Protein AF-A0A3A5KV18-F1 (afdb_monomer_lite)

InterPro domains:
  IPR009506 YjiS-like domain [PF06568] (30-63)

Foldseek 3Di:
DPPVVVVVVVVVVVVVVVVVVVVVVVVVVVVVVVVVVLVVVLVVLVPDDQVVCVVVPHGPVLSPDPCNVVVPD

Secondary structure (DSSP, 8-state):
--HHHHHHHHHHHHHHHHHHHHHHHHHHHHHHHHHHHHHHHHHHHHHS-HHHHHHTT--HHHHHSSSGGGS--

Structure (mmCIF, N/CA/C/O backbone):
data_AF-A0A3A5KV18-F1
#
_entry.id   AF-A0A3A5KV18-F1
#
loop_
_atom_site.group_PDB
_atom_site.id
_atom_site.type_symbol
_atom_site.label_atom_id
_atom_site.label_alt_id
_atom_site.label_comp_id
_atom_site.label_asym_id
_atom_site.label_entity_id
_atom_site.label_seq_id
_atom_site.pdbx_PDB_ins_code
_atom_site.Cartn_x
_atom_site.Cartn_y
_atom_site.Cartn_z
_atom_site.occupancy
_atom_site.B_iso_or_equiv
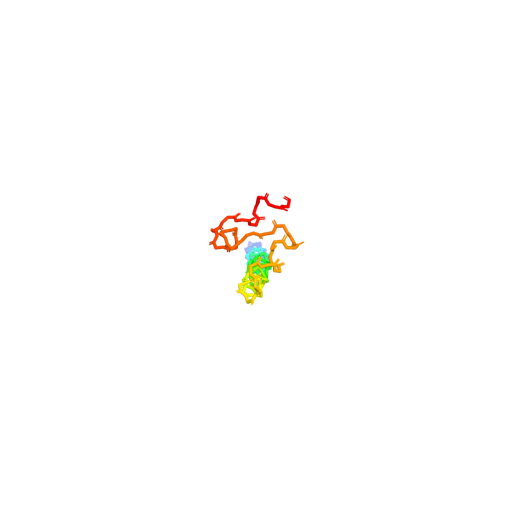_atom_site.auth_seq_id
_atom_site.auth_comp_id
_atom_site.auth_asym_id
_atom_site.auth_atom_id
_atom_site.pdbx_PDB_model_num
ATOM 1 N N . MET A 1 1 ? 25.641 2.758 -40.999 1.00 54.22 1 MET A N 1
ATOM 2 C CA . MET A 1 1 ? 25.770 2.862 -39.523 1.00 54.22 1 MET A CA 1
ATOM 3 C C . MET A 1 1 ? 24.435 3.100 -38.783 1.00 54.22 1 MET A C 1
ATOM 5 O O . MET A 1 1 ? 24.461 3.360 -37.591 1.00 54.22 1 MET A O 1
ATOM 9 N N . ALA A 1 2 ? 23.258 2.947 -39.414 1.00 59.78 2 ALA A N 1
ATOM 10 C CA . ALA A 1 2 ? 21.962 3.251 -38.777 1.00 59.78 2 ALA A CA 1
ATOM 11 C C . ALA A 1 2 ? 21.400 2.146 -37.849 1.00 59.78 2 ALA A C 1
ATOM 13 O O . ALA A 1 2 ? 20.535 2.419 -37.021 1.00 59.78 2 ALA A O 1
ATOM 14 N N . PHE A 1 3 ? 21.895 0.907 -37.958 1.00 55.69 3 PHE A N 1
ATOM 15 C CA . PHE A 1 3 ? 21.346 -0.248 -37.233 1.00 55.69 3 PHE A CA 1
ATOM 16 C C . PHE A 1 3 ? 21.585 -0.190 -35.710 1.00 55.69 3 PHE A C 1
ATOM 18 O O . PHE A 1 3 ? 20.694 -0.526 -34.936 1.00 55.69 3 PHE A O 1
ATOM 25 N N . ALA A 1 4 ? 22.736 0.317 -35.251 1.00 64.19 4 ALA A N 1
ATOM 26 C CA . ALA A 1 4 ? 23.090 0.347 -33.824 1.00 64.19 4 ALA A CA 1
ATOM 27 C C . ALA A 1 4 ? 22.183 1.269 -32.976 1.00 64.19 4 ALA A C 1
ATOM 29 O O . ALA A 1 4 ? 21.885 0.962 -31.822 1.00 64.19 4 ALA A O 1
ATOM 30 N N . GLY A 1 5 ? 21.694 2.372 -33.554 1.00 75.56 5 GLY A N 1
ATOM 31 C CA . GLY A 1 5 ? 20.846 3.338 -32.846 1.00 75.56 5 GLY A CA 1
ATOM 32 C C . GLY A 1 5 ? 19.427 2.832 -32.576 1.00 75.56 5 GLY A C 1
ATOM 33 O O . GLY A 1 5 ? 18.848 3.149 -31.538 1.00 75.56 5 GLY A O 1
ATOM 34 N N . ALA A 1 6 ? 18.867 2.012 -33.470 1.00 81.88 6 ALA A N 1
ATOM 35 C CA . ALA A 1 6 ? 17.531 1.442 -33.292 1.00 81.88 6 ALA A CA 1
ATOM 36 C C . ALA A 1 6 ? 17.503 0.413 -32.150 1.00 81.88 6 ALA A C 1
ATOM 38 O O . ALA A 1 6 ? 16.628 0.475 -31.289 1.00 81.88 6 ALA A O 1
ATOM 39 N N . HIS A 1 7 ? 18.505 -0.469 -32.084 1.00 85.12 7 HIS A N 1
ATOM 40 C CA . HIS A 1 7 ? 18.629 -1.442 -30.996 1.00 85.12 7 HIS A CA 1
ATOM 41 C C . HIS A 1 7 ? 18.838 -0.768 -29.638 1.00 85.12 7 HIS A C 1
ATOM 43 O O . HIS A 1 7 ? 18.185 -1.146 -28.671 1.00 85.12 7 HIS A O 1
ATOM 49 N N . HIS A 1 8 ? 19.668 0.277 -29.563 1.00 90.94 8 HIS A N 1
ATOM 50 C CA . HIS A 1 8 ? 19.860 1.027 -28.321 1.00 90.94 8 HIS A CA 1
ATOM 51 C C . HIS A 1 8 ? 18.554 1.668 -27.819 1.00 90.94 8 HIS A C 1
ATOM 53 O O . HIS A 1 8 ? 18.221 1.555 -26.642 1.00 90.94 8 HIS A O 1
ATOM 59 N N . ARG A 1 9 ? 17.761 2.267 -28.717 1.00 91.00 9 ARG A N 1
ATOM 60 C CA . ARG A 1 9 ? 16.456 2.859 -28.371 1.00 91.00 9 ARG A CA 1
ATOM 61 C C . ARG A 1 9 ? 15.450 1.817 -27.887 1.00 91.00 9 ARG A C 1
ATOM 63 O O . ARG A 1 9 ? 14.719 2.090 -26.940 1.00 91.00 9 ARG A O 1
ATOM 70 N N . LEU A 1 10 ? 15.426 0.636 -28.508 1.00 91.56 10 LEU A N 1
ATOM 71 C CA . LEU A 1 10 ? 14.573 -0.471 -28.073 1.00 91.56 10 LEU A CA 1
ATOM 72 C C . LEU A 1 10 ? 14.986 -0.989 -26.693 1.00 91.56 10 LEU A C 1
ATOM 74 O O . LEU A 1 10 ? 14.122 -1.179 -25.846 1.00 91.56 10 LEU A O 1
ATOM 78 N N . LEU A 1 11 ? 16.288 -1.149 -26.437 1.00 93.19 11 LEU A N 1
ATOM 79 C CA . LEU A 1 11 ? 16.788 -1.556 -25.121 1.00 93.19 11 LEU A CA 1
ATOM 80 C C . LEU A 1 11 ? 16.397 -0.547 -24.038 1.00 93.19 11 LEU A C 1
ATOM 82 O O . LEU A 1 11 ? 15.869 -0.942 -23.003 1.00 93.19 11 LEU A O 1
ATOM 86 N N . VAL A 1 12 ? 16.579 0.751 -24.294 1.00 94.19 12 VAL A N 1
ATOM 87 C CA . VAL A 1 12 ? 16.166 1.808 -23.359 1.00 94.19 12 VAL A CA 1
ATOM 88 C C . VAL A 1 12 ? 14.655 1.782 -23.127 1.00 94.19 12 VAL A C 1
ATOM 90 O O . VAL A 1 12 ? 14.217 1.840 -21.982 1.00 94.19 12 VAL A O 1
ATOM 93 N N . ALA A 1 13 ? 13.849 1.643 -24.183 1.00 95.19 13 ALA A N 1
ATOM 94 C CA . ALA A 1 13 ? 12.395 1.568 -24.056 1.00 95.19 13 ALA A CA 1
ATOM 95 C C . ALA A 1 13 ? 11.950 0.350 -23.230 1.00 95.19 13 ALA A C 1
ATOM 97 O O . ALA A 1 13 ? 11.110 0.490 -22.345 1.00 95.19 13 ALA A O 1
ATOM 98 N N . VAL A 1 14 ? 12.543 -0.824 -23.466 1.00 96.56 14 VAL A N 1
ATOM 99 C CA . VAL A 1 14 ? 12.256 -2.040 -22.692 1.00 96.56 14 VAL A CA 1
ATOM 100 C C . VAL A 1 14 ? 12.630 -1.846 -21.225 1.00 96.56 14 VAL A C 1
ATOM 102 O O . VAL A 1 14 ? 11.814 -2.131 -20.354 1.00 96.56 14 VAL A O 1
ATOM 105 N N . VAL A 1 15 ? 13.819 -1.309 -20.936 1.00 97.19 15 VAL A N 1
ATOM 106 C CA . VAL A 1 15 ? 14.256 -1.041 -19.557 1.00 97.19 15 VAL A CA 1
ATOM 107 C C . VAL A 1 15 ? 13.317 -0.058 -18.858 1.00 97.19 15 VAL A C 1
ATOM 109 O O . VAL A 1 15 ? 12.937 -0.296 -17.714 1.00 97.19 15 VAL A O 1
ATOM 112 N N . LEU A 1 16 ? 12.886 1.007 -19.541 1.00 97.56 16 LEU A N 1
ATOM 113 C CA . LEU A 1 16 ? 11.933 1.970 -18.984 1.00 97.56 16 LEU A CA 1
ATOM 114 C C . LEU A 1 16 ? 10.579 1.327 -18.684 1.00 97.56 16 LEU A C 1
ATOM 116 O O . LEU A 1 16 ? 10.037 1.536 -17.602 1.00 97.56 16 LEU A O 1
ATOM 120 N N . VAL A 1 17 ? 10.047 0.517 -19.601 1.00 97.81 17 VAL A N 1
ATOM 121 C CA . VAL A 1 17 ? 8.782 -0.199 -19.381 1.00 97.81 17 VAL A CA 1
ATOM 122 C C . VAL A 1 17 ? 8.903 -1.140 -18.185 1.00 97.81 17 VAL A C 1
ATOM 124 O O . VAL A 1 17 ? 8.050 -1.110 -17.302 1.00 97.81 17 VAL A O 1
ATOM 127 N N . VAL A 1 18 ? 9.981 -1.922 -18.107 1.00 97.62 18 VAL A N 1
ATOM 128 C CA . VAL A 1 18 ? 10.231 -2.827 -16.976 1.00 97.62 18 VAL A CA 1
ATOM 129 C C . VAL A 1 18 ? 10.332 -2.049 -15.662 1.00 97.62 18 VAL A C 1
ATOM 131 O O . VAL A 1 18 ? 9.720 -2.452 -14.676 1.00 97.62 18 VAL A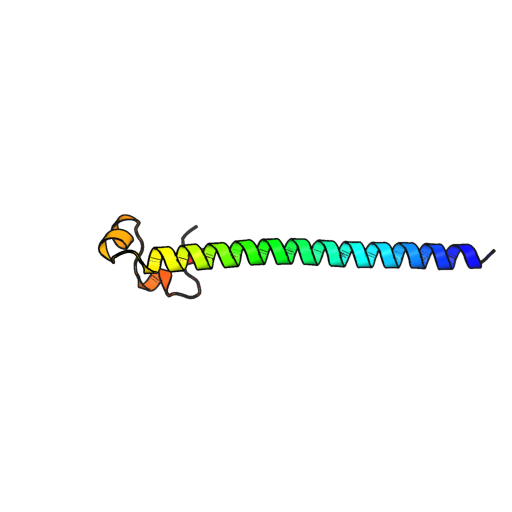 O 1
ATOM 134 N N . ALA A 1 19 ? 11.033 -0.913 -15.641 1.00 97.38 19 ALA A N 1
ATOM 135 C CA . ALA A 1 19 ? 11.162 -0.077 -14.448 1.00 97.38 19 ALA A CA 1
ATOM 136 C C . ALA A 1 19 ? 9.815 0.511 -13.993 1.00 97.38 19 ALA A C 1
ATOM 138 O O . ALA A 1 19 ? 9.507 0.490 -12.801 1.00 97.38 19 ALA A O 1
ATOM 139 N N . ILE A 1 20 ? 8.988 0.988 -14.929 1.00 98.00 20 ILE A N 1
A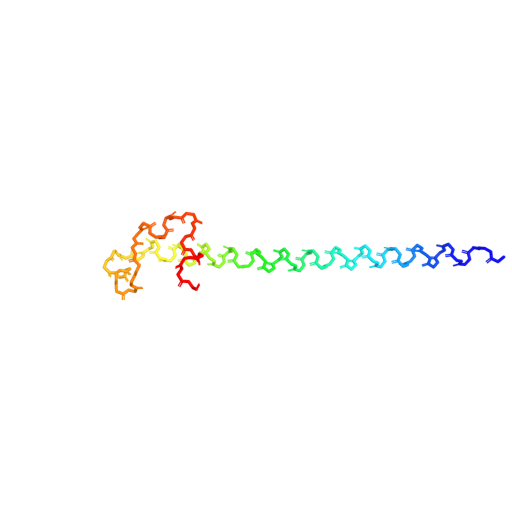TOM 140 C CA . ILE A 1 20 ? 7.645 1.510 -14.633 1.00 98.00 20 ILE A CA 1
ATOM 141 C C . ILE A 1 20 ? 6.753 0.403 -14.065 1.00 98.00 20 ILE A C 1
ATOM 143 O O . ILE A 1 20 ? 6.078 0.615 -13.057 1.00 98.00 20 ILE A O 1
ATOM 147 N N . VAL A 1 21 ? 6.771 -0.784 -14.676 1.00 97.62 21 VAL A N 1
ATOM 148 C CA . VAL A 1 21 ? 5.994 -1.936 -14.199 1.00 97.62 21 VAL A CA 1
ATOM 149 C C . VAL A 1 21 ? 6.459 -2.357 -12.806 1.00 97.62 21 VAL A C 1
ATOM 151 O O . VAL A 1 21 ? 5.625 -2.542 -11.923 1.00 97.62 21 VAL A O 1
ATOM 154 N N . ALA A 1 22 ? 7.770 -2.444 -12.571 1.00 96.69 22 ALA A N 1
ATOM 155 C CA . ALA A 1 22 ? 8.318 -2.783 -11.261 1.00 96.69 22 ALA A CA 1
ATOM 156 C C . ALA A 1 22 ? 7.892 -1.771 -10.185 1.00 96.69 22 ALA A C 1
ATOM 158 O O . ALA A 1 22 ? 7.444 -2.167 -9.110 1.00 96.69 22 ALA A O 1
ATOM 159 N N . LEU A 1 23 ? 7.955 -0.470 -10.486 1.00 95.94 23 LEU A N 1
ATOM 160 C CA . LEU A 1 23 ? 7.498 0.572 -9.568 1.00 95.94 23 LEU A CA 1
ATOM 161 C C . LEU A 1 23 ? 5.999 0.448 -9.271 1.00 95.94 23 LEU A C 1
ATOM 163 O O . LEU A 1 23 ? 5.594 0.535 -8.113 1.00 95.94 23 LEU A O 1
ATOM 167 N N . ALA A 1 24 ? 5.177 0.213 -10.296 1.00 94.88 24 ALA A N 1
ATOM 168 C CA . ALA A 1 24 ? 3.739 0.034 -10.128 1.00 94.88 24 ALA A CA 1
ATOM 169 C C . ALA A 1 24 ? 3.413 -1.174 -9.238 1.00 94.88 24 ALA A C 1
ATOM 171 O O . ALA A 1 24 ? 2.552 -1.068 -8.366 1.00 94.88 24 ALA A O 1
ATOM 172 N N . VAL A 1 25 ? 4.133 -2.289 -9.407 1.00 94.88 25 VAL A N 1
ATOM 173 C CA . VAL A 1 25 ? 3.991 -3.483 -8.561 1.00 94.88 25 VAL A CA 1
ATOM 174 C C . VAL A 1 25 ? 4.357 -3.174 -7.112 1.00 94.88 25 VAL A C 1
ATOM 176 O O . VAL A 1 25 ? 3.569 -3.480 -6.225 1.00 94.88 25 VAL A O 1
ATOM 179 N N . ILE A 1 26 ? 5.490 -2.511 -6.862 1.00 93.56 26 ILE A N 1
ATOM 180 C CA . ILE A 1 26 ? 5.912 -2.146 -5.498 1.00 93.56 26 ILE A CA 1
ATOM 181 C C . ILE A 1 26 ? 4.871 -1.237 -4.831 1.00 93.56 26 ILE A C 1
ATOM 183 O O . ILE A 1 26 ? 4.504 -1.448 -3.678 1.00 93.56 26 ILE A O 1
ATOM 187 N N . VAL A 1 27 ? 4.363 -0.229 -5.543 1.00 91.06 27 VAL A N 1
ATOM 188 C CA . VAL A 1 27 ? 3.339 0.678 -5.001 1.00 91.06 27 VAL A CA 1
ATOM 189 C C . VAL A 1 27 ? 2.027 -0.062 -4.726 1.00 91.06 27 VAL A C 1
ATOM 191 O O . VAL A 1 27 ? 1.385 0.189 -3.703 1.00 91.06 27 VAL A O 1
ATOM 194 N N . ALA A 1 28 ? 1.620 -0.970 -5.615 1.00 90.00 28 ALA A N 1
ATOM 195 C CA . ALA A 1 28 ? 0.416 -1.775 -5.437 1.00 90.00 28 ALA A CA 1
ATOM 196 C C . ALA A 1 28 ? 0.534 -2.721 -4.235 1.00 90.00 28 ALA A C 1
ATOM 198 O O . ALA A 1 28 ? -0.400 -2.800 -3.441 1.00 90.00 28 ALA A O 1
ATOM 199 N N . ASP A 1 29 ? 1.686 -3.368 -4.068 1.00 92.75 29 ASP A N 1
ATOM 200 C CA . ASP A 1 29 ? 1.982 -4.264 -2.952 1.00 92.75 29 ASP A CA 1
ATOM 201 C C . ASP A 1 29 ? 1.900 -3.531 -1.607 1.00 92.75 29 ASP A C 1
ATOM 203 O O . ASP A 1 29 ? 1.120 -3.910 -0.738 1.00 92.75 29 ASP A O 1
ATOM 207 N N . ARG A 1 30 ? 2.554 -2.368 -1.484 1.00 87.19 30 ARG A N 1
ATOM 208 C CA . ARG A 1 30 ? 2.475 -1.530 -0.272 1.00 87.19 30 ARG A CA 1
ATOM 209 C C . ARG A 1 30 ? 1.049 -1.099 0.066 1.00 87.19 30 ARG A C 1
ATOM 211 O O . ARG A 1 30 ? 0.659 -1.068 1.233 1.00 87.19 30 ARG A O 1
ATOM 218 N N . ARG A 1 31 ? 0.251 -0.752 -0.949 1.00 85.81 31 ARG A N 1
ATOM 219 C CA . ARG A 1 31 ? -1.165 -0.404 -0.753 1.00 85.81 31 ARG A CA 1
ATOM 220 C C . ARG A 1 31 ? -1.993 -1.614 -0.332 1.00 85.81 31 ARG A C 1
ATOM 222 O O . ARG A 1 31 ? -2.898 -1.461 0.488 1.00 85.81 31 ARG A O 1
ATOM 229 N N . LEU A 1 32 ? -1.694 -2.789 -0.879 1.00 87.69 32 LEU A N 1
ATOM 230 C CA . LEU A 1 32 ? -2.365 -4.033 -0.532 1.00 87.69 32 LEU A CA 1
ATOM 231 C C . LEU A 1 32 ? -2.038 -4.457 0.901 1.00 87.69 32 LEU A C 1
ATOM 233 O O . LEU A 1 32 ? -2.960 -4.786 1.642 1.00 87.69 32 LEU A O 1
ATOM 237 N N . GLU A 1 33 ? -0.772 -4.395 1.314 1.00 89.38 33 GLU A N 1
ATOM 238 C CA . GLU A 1 33 ? -0.342 -4.665 2.690 1.00 89.38 33 GLU A CA 1
ATOM 239 C C . GLU A 1 33 ? -1.074 -3.761 3.682 1.00 89.38 33 GLU A C 1
ATOM 241 O O . GLU A 1 33 ? -1.693 -4.258 4.623 1.00 89.38 33 GLU A O 1
ATOM 246 N N . ALA A 1 34 ? -1.090 -2.447 3.428 1.00 84.19 34 ALA A N 1
ATOM 247 C CA . ALA A 1 34 ? -1.817 -1.498 4.263 1.00 84.19 34 ALA A CA 1
ATOM 248 C C . ALA A 1 34 ? -3.312 -1.844 4.324 1.00 84.19 34 ALA A C 1
ATOM 250 O O . ALA A 1 34 ? -3.898 -1.905 5.399 1.00 84.19 34 ALA A O 1
ATOM 251 N N . TRP A 1 35 ? -3.943 -2.135 3.185 1.00 81.56 35 TRP A N 1
ATOM 252 C CA . TRP A 1 35 ? -5.356 -2.509 3.156 1.00 81.56 35 TRP A CA 1
ATOM 253 C C . TRP A 1 35 ? -5.651 -3.816 3.910 1.00 81.56 35 TRP A C 1
ATOM 255 O O . TRP A 1 35 ? -6.661 -3.918 4.614 1.00 81.56 35 TRP A O 1
ATOM 265 N N . LEU A 1 36 ? -4.775 -4.814 3.794 1.00 86.25 36 LEU A N 1
ATOM 266 C CA . LEU A 1 36 ? -4.900 -6.082 4.507 1.00 86.25 36 LEU A CA 1
ATOM 267 C C . LEU A 1 36 ? -4.738 -5.896 6.012 1.00 86.25 36 LEU A C 1
ATOM 269 O O . LEU A 1 36 ? -5.523 -6.474 6.766 1.00 86.25 36 LEU A O 1
ATOM 273 N N . GLU A 1 37 ? -3.768 -5.092 6.439 1.00 86.00 37 GLU A N 1
ATOM 274 C CA . GLU A 1 37 ? -3.537 -4.810 7.852 1.00 86.00 37 GLU A CA 1
ATOM 275 C C . GLU A 1 37 ? -4.753 -4.114 8.462 1.00 86.00 37 GLU A C 1
ATOM 277 O O . GLU A 1 37 ? -5.339 -4.623 9.414 1.00 86.00 37 GLU A O 1
ATOM 282 N N . ARG A 1 38 ? -5.277 -3.080 7.798 1.00 81.94 38 ARG A N 1
ATOM 283 C CA . ARG A 1 38 ? -6.530 -2.410 8.186 1.00 81.94 38 ARG A CA 1
ATOM 284 C C . ARG A 1 38 ? -7.699 -3.372 8.315 1.00 81.94 38 ARG A C 1
ATOM 286 O O . ARG A 1 38 ? -8.483 -3.307 9.262 1.00 81.94 38 ARG A O 1
ATOM 293 N N . ARG A 1 39 ? -7.830 -4.309 7.372 1.00 84.44 39 ARG A N 1
ATOM 294 C CA . ARG A 1 39 ? -8.885 -5.329 7.405 1.00 84.44 39 ARG A CA 1
ATOM 295 C C . ARG A 1 39 ? -8.694 -6.325 8.551 1.00 84.44 39 ARG A C 1
ATOM 297 O O . ARG A 1 39 ? -9.686 -6.836 9.074 1.00 84.44 39 ARG A O 1
ATOM 304 N N . ARG A 1 40 ? -7.457 -6.639 8.944 1.00 86.81 40 ARG A N 1
ATOM 305 C CA . ARG A 1 40 ? -7.167 -7.459 10.132 1.00 86.81 40 ARG A CA 1
ATOM 306 C C . ARG A 1 40 ? -7.485 -6.689 11.409 1.00 86.81 40 ARG A C 1
ATOM 308 O O . ARG A 1 40 ? -8.259 -7.211 12.205 1.00 86.81 40 ARG A O 1
ATOM 315 N N . SER A 1 41 ? -7.008 -5.453 11.550 1.00 86.25 41 SER A N 1
ATOM 316 C CA . SER A 1 41 ? -7.295 -4.588 12.700 1.00 86.25 41 SER A CA 1
ATOM 317 C C . SER A 1 41 ? -8.797 -4.401 12.884 1.00 86.25 41 SER A C 1
ATOM 319 O O . SER A 1 41 ? -9.318 -4.625 13.970 1.00 86.25 41 SER A O 1
ATOM 321 N N . ARG A 1 42 ? -9.534 -4.119 11.801 1.00 85.25 42 ARG A N 1
ATOM 322 C CA . ARG A 1 42 ? -10.998 -4.000 11.840 1.00 85.25 42 ARG A CA 1
ATOM 323 C C . ARG A 1 42 ? -11.668 -5.286 12.325 1.00 85.25 42 ARG A C 1
ATOM 325 O O . ARG A 1 42 ? -12.584 -5.216 13.133 1.00 85.25 42 ARG A O 1
ATOM 332 N N . ARG A 1 43 ? -11.219 -6.462 11.867 1.00 86.12 43 ARG A N 1
ATOM 333 C CA . ARG A 1 43 ? -11.751 -7.751 12.347 1.00 86.12 43 ARG A CA 1
ATOM 334 C C . ARG A 1 43 ? -11.458 -7.979 13.827 1.00 86.12 43 ARG A C 1
ATOM 336 O O . ARG A 1 43 ? -12.351 -8.410 14.540 1.00 86.12 43 ARG A O 1
ATOM 343 N N . MET A 1 44 ? -10.250 -7.656 14.279 1.00 87.69 44 MET A N 1
ATOM 344 C CA . MET A 1 44 ? -9.876 -7.773 15.688 1.00 87.69 44 MET A CA 1
ATOM 345 C C . MET A 1 44 ? -10.713 -6.837 16.570 1.00 87.69 44 MET A C 1
ATOM 347 O O . MET A 1 44 ? -11.232 -7.262 17.594 1.00 87.69 44 MET A O 1
ATOM 351 N N . LEU A 1 45 ? -10.924 -5.590 16.142 1.00 87.06 45 LEU A N 1
ATOM 352 C CA . LEU A 1 45 ? -11.782 -4.635 16.848 1.00 87.06 45 LEU A CA 1
ATOM 353 C C . LEU A 1 45 ? -13.256 -5.070 16.85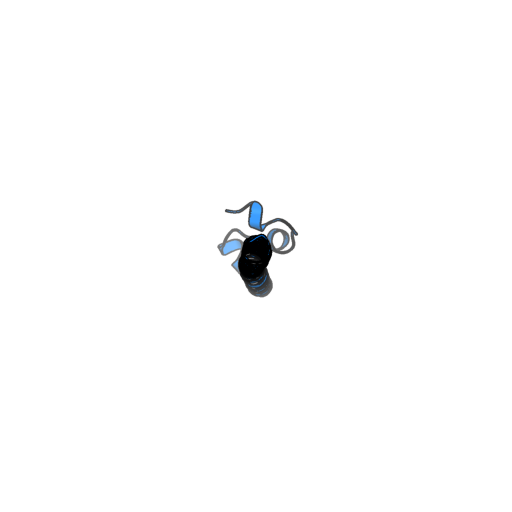7 1.00 87.06 45 LEU A C 1
ATOM 355 O O . LEU A 1 45 ? -13.954 -4.855 17.845 1.00 87.06 45 LEU A O 1
ATOM 359 N N . MET A 1 46 ? -13.737 -5.712 15.787 1.00 86.31 46 MET A N 1
ATOM 360 C CA . MET A 1 46 ? -15.092 -6.275 15.752 1.00 86.31 46 MET A CA 1
ATOM 361 C C . MET A 1 46 ? -15.300 -7.404 16.766 1.00 86.31 46 MET A C 1
ATOM 363 O O . MET A 1 46 ? -16.428 -7.577 17.218 1.00 86.31 46 MET A O 1
ATOM 367 N N . ASP A 1 47 ? -14.242 -8.122 17.142 1.00 89.56 47 ASP A N 1
ATOM 368 C CA . ASP A 1 47 ? -14.291 -9.199 18.139 1.00 89.56 47 ASP A CA 1
ATOM 369 C C . ASP A 1 47 ? -14.322 -8.671 19.588 1.00 89.56 47 ASP A C 1
ATOM 371 O O . ASP A 1 47 ? -14.820 -9.329 20.499 1.00 89.56 47 ASP A O 1
ATOM 375 N N . LEU A 1 48 ? -13.850 -7.440 19.818 1.00 88.94 48 LEU A N 1
ATOM 376 C CA . LEU A 1 48 ? -13.888 -6.815 21.141 1.00 88.94 48 LEU A CA 1
ATOM 377 C C . LEU A 1 48 ? -15.319 -6.478 21.573 1.00 88.94 48 LEU A C 1
ATOM 379 O O . LEU A 1 48 ? -16.163 -6.088 20.763 1.00 88.94 48 LEU A O 1
ATOM 383 N N . THR A 1 49 ? -15.590 -6.537 22.879 1.00 88.06 49 THR A N 1
ATOM 384 C CA . THR A 1 49 ? -16.855 -6.064 23.464 1.00 88.06 49 THR A CA 1
ATOM 385 C C . THR A 1 49 ? -16.974 -4.540 23.385 1.00 88.06 49 THR A C 1
ATOM 387 O O . THR A 1 49 ? -15.978 -3.827 23.293 1.00 88.06 49 THR A O 1
ATOM 390 N N . ASP A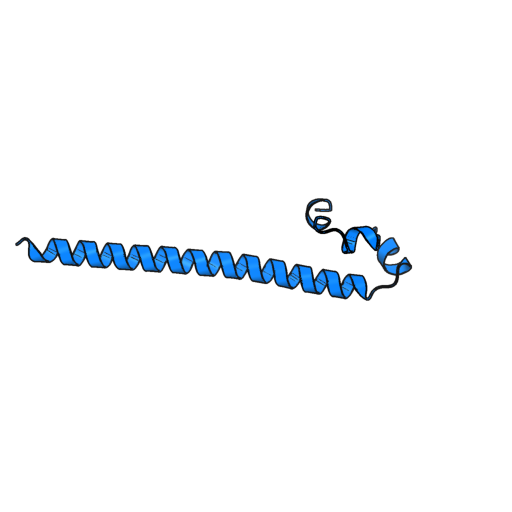 1 50 ? -18.201 -4.014 23.449 1.00 85.81 50 ASP A N 1
ATOM 391 C CA . ASP A 1 50 ? -18.447 -2.562 23.381 1.00 85.81 50 ASP A CA 1
ATOM 392 C C . ASP A 1 50 ? -17.739 -1.785 24.503 1.00 85.81 50 ASP A C 1
ATOM 394 O O . ASP A 1 50 ? -17.196 -0.710 24.272 1.00 85.81 50 ASP A O 1
ATOM 398 N N . SER A 1 51 ? -17.663 -2.371 25.702 1.00 86.00 51 SER A N 1
ATOM 399 C CA . SER A 1 51 ? -16.903 -1.815 26.827 1.00 86.00 51 SER A CA 1
ATOM 400 C C . SER A 1 51 ? -15.420 -1.638 26.501 1.00 86.00 51 SER A C 1
ATOM 402 O O . SER A 1 51 ? -14.864 -0.572 26.728 1.00 86.00 51 SER A O 1
ATOM 404 N N . ARG A 1 52 ? -14.794 -2.655 25.900 1.00 88.88 52 ARG A N 1
ATOM 405 C CA . ARG A 1 52 ? -13.373 -2.627 25.536 1.00 88.88 52 ARG A CA 1
ATOM 406 C C . ARG A 1 52 ? -13.071 -1.652 24.407 1.00 88.88 52 ARG A C 1
ATOM 408 O O . ARG A 1 52 ? -11.987 -1.087 24.386 1.00 88.88 52 ARG A O 1
ATOM 415 N N . LEU A 1 53 ? -14.015 -1.445 23.491 1.00 88.81 53 LEU A N 1
ATOM 416 C CA . LEU A 1 53 ? -13.894 -0.399 22.477 1.00 88.81 53 LEU A CA 1
ATOM 417 C C . LEU A 1 53 ? -13.956 0.997 23.100 1.00 88.81 53 LEU A C 1
ATOM 419 O O . LEU A 1 53 ? -13.134 1.848 22.772 1.00 88.81 53 LEU A O 1
ATOM 423 N N . LYS A 1 54 ? -14.870 1.214 24.050 1.00 87.88 54 LYS A N 1
ATOM 424 C CA . LYS A 1 54 ? -14.975 2.492 24.763 1.00 87.88 54 LYS A CA 1
ATOM 425 C C . LYS A 1 54 ? -13.730 2.812 25.581 1.00 87.88 54 LYS A C 1
ATOM 427 O O . LYS A 1 54 ? -13.327 3.970 25.605 1.00 87.88 54 LYS A O 1
ATOM 432 N N . ASP A 1 55 ? -13.098 1.805 26.183 1.00 90.31 55 ASP A N 1
ATOM 433 C CA . ASP A 1 55 ? -11.837 1.977 26.918 1.00 90.31 55 ASP A CA 1
ATOM 434 C C . ASP A 1 55 ? -10.718 2.559 26.029 1.00 90.31 55 ASP A C 1
ATOM 436 O O . ASP A 1 55 ? -9.850 3.275 26.523 1.00 90.31 55 ASP A O 1
ATOM 440 N N . ILE A 1 56 ? -10.749 2.286 24.718 1.00 86.62 56 ILE A N 1
ATOM 441 C CA . ILE A 1 56 ? -9.806 2.827 23.723 1.00 86.62 56 ILE A CA 1
ATOM 442 C C . ILE A 1 56 ? -10.381 4.014 22.931 1.00 86.62 56 ILE A C 1
ATOM 444 O O . ILE A 1 56 ? -9.811 4.411 21.919 1.00 86.62 56 ILE A O 1
ATOM 448 N N . GLY A 1 57 ? -11.503 4.585 23.381 1.00 85.19 57 GLY A N 1
ATOM 449 C CA . GLY A 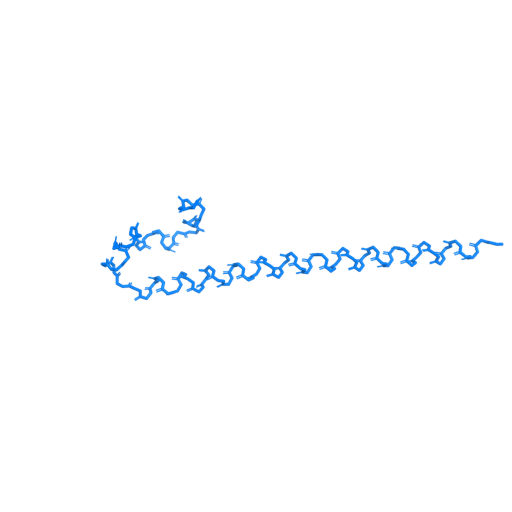1 57 ? -12.132 5.756 22.764 1.00 85.19 57 GLY A CA 1
ATOM 450 C C . GLY A 1 57 ? -12.839 5.485 21.434 1.00 85.19 57 GLY A C 1
ATOM 451 O O . GLY A 1 57 ? -13.151 6.434 20.722 1.00 85.19 57 GLY A O 1
ATOM 452 N N . LEU A 1 58 ? -13.101 4.220 21.094 1.00 84.81 58 LEU A N 1
ATOM 453 C CA . LEU A 1 58 ? -13.796 3.824 19.870 1.00 84.81 58 LEU A CA 1
ATOM 454 C C . LEU A 1 58 ? -15.233 3.382 20.161 1.00 84.81 58 LEU A C 1
ATOM 456 O O . LEU A 1 58 ? -15.539 2.797 21.201 1.00 84.81 58 LEU A O 1
ATOM 460 N N . SER A 1 59 ? -16.121 3.588 19.194 1.00 85.44 59 SER A N 1
ATOM 461 C CA . SER A 1 59 ? -17.452 2.989 19.164 1.00 85.44 59 SER A CA 1
ATOM 462 C C . SER A 1 59 ? -17.564 1.948 18.047 1.00 85.44 59 SER A C 1
ATOM 464 O O . SER A 1 59 ? -16.787 1.919 17.090 1.00 85.44 59 SER A O 1
ATOM 466 N N . ARG A 1 60 ? -18.578 1.076 18.128 1.00 87.12 60 ARG A N 1
ATOM 467 C CA . ARG A 1 60 ? -18.854 0.108 17.053 1.00 87.12 60 ARG A CA 1
ATOM 468 C C . ARG A 1 60 ? -19.141 0.796 15.714 1.00 87.12 60 ARG A C 1
ATOM 470 O O . ARG A 1 60 ? -18.782 0.254 14.671 1.00 87.12 60 ARG A O 1
ATOM 477 N N . ALA A 1 61 ? -19.792 1.960 15.748 1.00 84.94 61 ALA A N 1
ATOM 478 C CA . ALA A 1 61 ? -20.161 2.716 14.556 1.00 84.94 61 ALA A CA 1
ATOM 479 C C . ALA A 1 61 ? -18.923 3.210 13.798 1.00 84.94 61 ALA A C 1
ATOM 481 O O . ALA A 1 61 ? -18.894 3.119 12.569 1.00 84.94 61 ALA A O 1
ATOM 482 N N . ASP A 1 62 ? -17.886 3.620 14.533 1.00 80.00 62 ASP A N 1
ATOM 483 C CA . ASP A 1 62 ? -16.614 4.050 13.954 1.00 80.00 62 ASP A CA 1
ATOM 484 C C . ASP A 1 62 ? -16.026 2.899 13.136 1.00 80.00 62 ASP A C 1
ATOM 486 O O . ASP A 1 62 ? -15.850 3.025 11.934 1.00 80.00 62 ASP A O 1
ATOM 490 N N . ILE A 1 63 ? -15.912 1.701 13.714 1.00 82.62 63 ILE A N 1
ATOM 491 C CA . ILE A 1 63 ? -15.328 0.523 13.045 1.00 82.62 63 ILE A CA 1
ATOM 492 C C . ILE A 1 63 ? -16.094 0.112 11.766 1.00 82.62 63 ILE A C 1
ATOM 494 O O . ILE A 1 63 ? -15.491 -0.384 10.803 1.00 82.62 63 ILE A O 1
ATOM 498 N N . VAL A 1 64 ? -17.424 0.279 11.743 1.00 81.56 64 VAL A N 1
ATOM 499 C CA . VAL A 1 64 ? -18.287 -0.079 10.598 1.00 81.56 64 VAL A CA 1
ATOM 500 C C . VAL A 1 64 ? -18.191 0.952 9.470 1.00 81.56 64 VAL A C 1
ATOM 502 O O . VAL A 1 64 ? -18.335 0.578 8.304 1.00 81.56 64 VAL A O 1
ATOM 505 N N . SER A 1 65 ? -17.897 2.218 9.778 1.00 78.25 65 SER A N 1
ATOM 506 C CA . SER A 1 65 ? -17.827 3.281 8.776 1.00 78.25 65 SER A CA 1
ATOM 507 C C . SER A 1 65 ? -16.802 2.957 7.666 1.00 78.25 65 SER A C 1
ATOM 509 O O . SER A 1 65 ? -15.722 2.411 7.924 1.00 78.25 65 SER A O 1
ATOM 511 N N . PRO A 1 66 ? -17.082 3.263 6.390 1.00 64.00 66 PRO A N 1
ATOM 512 C CA . PRO A 1 66 ? -16.096 3.120 5.320 1.00 64.00 66 PRO A CA 1
ATOM 513 C C . PRO A 1 66 ? -14.866 4.032 5.487 1.00 64.00 66 PRO A C 1
ATOM 515 O O . PRO A 1 66 ? -13.841 3.755 4.869 1.00 64.00 66 PRO A O 1
ATOM 518 N N . GLY A 1 67 ? -14.956 5.085 6.314 1.00 64.19 67 GLY A N 1
ATOM 519 C CA . GLY A 1 67 ? -13.970 6.173 6.378 1.00 64.19 67 GLY A CA 1
ATOM 520 C C . GLY A 1 67 ? -13.247 6.403 7.710 1.00 64.19 67 GLY A C 1
ATOM 521 O O . GLY A 1 67 ? -12.335 7.219 7.717 1.00 64.19 67 GLY A O 1
ATOM 522 N N . TRP A 1 68 ? -13.576 5.687 8.795 1.00 64.94 68 TRP A N 1
ATOM 523 C CA . TRP A 1 68 ? -13.105 6.021 10.159 1.00 64.94 68 TRP A CA 1
ATOM 524 C C . TRP A 1 68 ? -11.588 6.099 10.345 1.00 64.94 68 TRP A C 1
ATOM 526 O O . TRP A 1 68 ? -11.103 6.731 11.271 1.00 64.94 68 TRP A O 1
ATOM 536 N N . GLU A 1 69 ? -10.812 5.471 9.471 1.00 62.41 69 GLU A N 1
ATOM 537 C CA . GLU A 1 69 ? -9.359 5.512 9.575 1.00 62.41 69 GLU A CA 1
ATOM 538 C C . GLU A 1 69 ? -8.744 6.849 9.129 1.00 62.41 69 GLU A C 1
ATOM 540 O O . GLU A 1 69 ? -7.632 7.161 9.540 1.00 62.41 69 GLU A O 1
ATOM 545 N N . ASN A 1 70 ? -9.453 7.658 8.333 1.00 60.09 70 ASN A N 1
ATOM 546 C CA . ASN A 1 70 ? -8.974 8.990 7.942 1.00 60.09 70 ASN A CA 1
ATOM 547 C C . ASN A 1 70 ? -9.257 10.067 9.002 1.00 60.09 70 ASN A C 1
ATOM 549 O O . ASN A 1 70 ? -8.694 11.153 8.911 1.00 60.09 70 ASN A O 1
ATOM 553 N N . ASP A 1 71 ? -10.119 9.776 9.980 1.00 57.50 71 ASP A N 1
ATOM 554 C CA . ASP A 1 71 ? -10.664 10.781 10.902 1.00 57.50 71 ASP A CA 1
ATOM 555 C C . ASP A 1 71 ? -10.008 10.729 12.300 1.00 57.50 71 ASP A C 1
ATOM 557 O O . ASP A 1 71 ? -10.247 11.603 13.133 1.00 57.50 71 ASP A O 1
ATOM 561 N N . HIS A 1 72 ? -9.178 9.713 12.568 1.00 53.88 72 HIS A N 1
ATOM 562 C CA . HIS A 1 72 ? -8.622 9.421 13.898 1.00 53.88 72 HIS A CA 1
ATOM 563 C C . HIS A 1 72 ? -7.079 9.406 13.978 1.00 53.88 72 HIS A C 1
ATOM 565 O O . HIS A 1 72 ? -6.548 9.060 15.035 1.00 53.88 72 HIS A O 1
ATOM 571 N N . PHE A 1 73 ? -6.364 9.794 12.910 1.00 48.66 73 PHE A N 1
ATOM 572 C CA . PHE A 1 73 ? -4.896 9.935 12.881 1.00 48.66 73 PHE A CA 1
ATOM 573 C C . PHE A 1 73 ? -4.445 11.293 12.344 1.00 48.66 73 PHE A C 1
ATOM 575 O O . PHE A 1 73 ? -4.978 11.722 11.298 1.00 48.66 73 PHE A O 1
#

pLDDT: mean 83.95, std 12.22, range [48.66, 98.0]

Radius of gyration: 23.42 Å; chains: 1; bounding box: 46×20×66 Å

Organism: NCBI:txid1300307

Sequence (73 aa):
MAFAGAHHRLLVAVVLVVAIVALAVIVADRRLEAWLERRRSRRMLMDLTDSRLKDIGLSRADIVSPGWENDHF